Protein AF-A0A942NPI1-F1 (afdb_monomer)

Secondary structure (DSSP, 8-state):
-----S-THHHHHHHHPPTTHHHHHHHHH---HHHHHHHHTTSSPPPHHHHHHHHHHHHHHHHHHHHHHHHHHTS---

Solvent-accessible surface area (backbone atoms only — not comparable to full-atom values): 4578 Å² total; per-residue (Å²): 133,87,80,68,68,77,31,65,68,33,39,60,56,46,71,76,52,61,91,65,47,57,55,53,50,17,70,76,69,73,46,56,48,67,58,52,49,42,22,33,66,2,60,36,81,77,53,65,71,59,55,53,55,51,51,50,58,51,48,54,50,52,54,50,52,52,55,50,53,52,60,59,69,70,52,74,91,123

Mean predicted aligned error: 5.58 Å

Sequence (78 aa):
MRTVVKYPANREVKKKLKHGDTKVLANRTGYKKSTIGVILNGHRRMPDMIATEIIKLIEERSALAQKMNQLVQEKPQS

pLDDT: mean 90.28, std 12.3, range [50.69, 97.75]

Nearest PDB structures (foldseek):
  4iwr-assembly1_B  TM=5.849E-01  e=9.740E-01  Enterobacter sp. RFL1396
  5woq-assembly2_C  TM=5.742E-01  e=1.394E+00  Mycolicibacterium smegmatis MC2 155
  2ofy-assembly1_B  TM=7.026E-01  e=2.690E+00  Rhodococcus jostii RHA1
  3f51-assembly1_A  TM=4.906E-01  e=1.313E+00  Corynebacterium glutamicum
  3fya-assembly1_A  TM=5.604E-01  e=1.668E+00  Enterobacter sp. RFL1396

Radius of gyration: 16.45 Å; Cα contacts (8 Å, |Δi|>4): 55; chains: 1; bounding box: 39×26×46 Å

Structure (mmCIF, N/CA/C/O backbone):
data_AF-A0A942NPI1-F1
#
_entry.id   AF-A0A942NPI1-F1
#
loop_
_atom_site.group_PDB
_atom_site.id
_atom_site.type_symbol
_atom_site.label_atom_id
_atom_site.label_alt_id
_atom_site.label_comp_id
_atom_site.label_asym_id
_atom_site.label_entity_id
_atom_site.label_seq_id
_atom_site.pdbx_PDB_ins_code
_atom_site.Cartn_x
_atom_site.Cartn_y
_atom_site.Cartn_z
_atom_site.occupancy
_atom_site.B_iso_or_equiv
_atom_site.auth_seq_id
_atom_site.auth_comp_id
_atom_site.auth_asym_id
_atom_site.auth_atom_id
_atom_site.pdbx_PDB_model_num
ATOM 1 N N . MET A 1 1 ? 20.793 -16.923 -8.795 1.00 50.81 1 MET A N 1
ATOM 2 C CA . MET A 1 1 ? 21.091 -15.528 -9.203 1.00 50.81 1 MET A CA 1
ATOM 3 C C . MET A 1 1 ? 20.557 -14.565 -8.145 1.00 50.81 1 MET A C 1
ATOM 5 O O . MET A 1 1 ? 19.368 -14.621 -7.858 1.00 50.81 1 MET A O 1
ATOM 9 N N . ARG A 1 2 ? 21.397 -13.714 -7.533 1.00 57.44 2 ARG A N 1
ATOM 10 C CA . ARG A 1 2 ? 20.916 -12.624 -6.660 1.00 57.44 2 ARG A CA 1
ATOM 11 C C . ARG A 1 2 ? 20.447 -11.468 -7.544 1.00 57.44 2 ARG A C 1
ATOM 13 O O . ARG A 1 2 ? 21.248 -10.874 -8.256 1.00 57.44 2 ARG A O 1
ATOM 20 N N . THR A 1 3 ? 19.154 -11.165 -7.528 1.00 70.00 3 THR A N 1
ATOM 21 C CA . THR A 1 3 ? 18.583 -10.027 -8.257 1.00 70.00 3 THR A CA 1
ATOM 22 C C . THR A 1 3 ? 19.059 -8.723 -7.617 1.00 70.00 3 THR A C 1
ATOM 24 O O . THR A 1 3 ? 18.796 -8.473 -6.441 1.00 70.00 3 THR A O 1
ATOM 27 N N . VAL A 1 4 ? 19.756 -7.883 -8.384 1.00 86.19 4 VAL A N 1
ATOM 28 C CA . VAL A 1 4 ? 20.232 -6.569 -7.925 1.00 86.19 4 VAL A CA 1
ATOM 29 C C . VAL A 1 4 ? 19.038 -5.682 -7.546 1.00 86.19 4 VAL A C 1
ATOM 31 O O . VAL A 1 4 ? 17.988 -5.708 -8.196 1.00 86.19 4 VAL A O 1
ATOM 34 N N . VAL A 1 5 ? 19.169 -4.923 -6.458 1.00 90.62 5 VAL A N 1
ATOM 35 C CA . VAL A 1 5 ? 18.162 -3.947 -6.019 1.00 90.62 5 VAL A CA 1
ATOM 36 C C . VAL A 1 5 ? 18.354 -2.679 -6.838 1.00 90.62 5 VAL A C 1
ATOM 38 O O . VAL A 1 5 ? 19.385 -2.028 -6.721 1.00 90.62 5 VAL A O 1
ATOM 41 N N . LYS A 1 6 ? 17.370 -2.339 -7.671 1.00 93.44 6 LYS A N 1
ATOM 42 C CA . LYS A 1 6 ? 17.410 -1.163 -8.556 1.00 93.44 6 LYS A CA 1
ATOM 43 C C . LYS A 1 6 ? 16.702 0.057 -7.955 1.00 93.44 6 LYS A C 1
ATOM 45 O O . LYS A 1 6 ? 17.008 1.181 -8.319 1.00 93.44 6 LYS A O 1
ATOM 50 N N . TYR A 1 7 ? 15.764 -0.172 -7.035 1.00 95.31 7 TYR A N 1
ATOM 51 C CA . TYR A 1 7 ? 14.892 0.847 -6.443 1.00 95.31 7 TYR A CA 1
ATOM 52 C C . TYR A 1 7 ? 14.885 0.719 -4.912 1.00 95.31 7 TYR A C 1
ATOM 54 O O . TYR A 1 7 ? 13.906 0.241 -4.333 1.00 95.31 7 TYR A O 1
ATOM 62 N N . PRO A 1 8 ? 15.982 1.091 -4.227 1.00 94.38 8 PRO A N 1
ATOM 63 C CA . PRO A 1 8 ? 16.115 0.904 -2.781 1.00 94.38 8 PRO A CA 1
ATOM 64 C C . PRO A 1 8 ? 15.056 1.669 -1.974 1.00 94.38 8 PRO A C 1
ATOM 66 O O . PRO A 1 8 ? 14.601 1.154 -0.957 1.00 94.38 8 PRO A O 1
ATOM 69 N N . ALA A 1 9 ? 14.582 2.822 -2.460 1.00 94.50 9 ALA A N 1
ATOM 70 C CA . ALA A 1 9 ? 13.527 3.611 -1.814 1.00 94.50 9 ALA A CA 1
ATOM 71 C C . ALA A 1 9 ? 12.220 2.823 -1.584 1.00 94.50 9 ALA A C 1
ATOM 73 O O . ALA A 1 9 ? 11.527 3.043 -0.592 1.00 94.50 9 ALA A O 1
ATOM 74 N N . ASN A 1 10 ? 11.910 1.834 -2.432 1.00 96.56 10 ASN A N 1
ATOM 75 C CA . ASN A 1 10 ? 10.727 0.987 -2.250 1.00 96.56 10 ASN A CA 1
ATOM 76 C C . ASN A 1 10 ? 10.785 0.185 -0.940 1.00 96.56 10 ASN A C 1
ATOM 78 O O . ASN A 1 10 ? 9.743 -0.133 -0.364 1.00 96.56 10 ASN A O 1
ATOM 82 N N . ARG A 1 11 ? 11.993 -0.119 -0.443 1.00 95.50 11 ARG A N 1
ATOM 83 C CA . ARG A 1 11 ? 12.178 -0.808 0.839 1.00 95.50 11 ARG A CA 1
ATOM 84 C C . ARG A 1 11 ? 11.813 0.087 2.016 1.00 95.50 11 ARG A C 1
ATOM 86 O O . ARG A 1 11 ? 11.259 -0.415 2.987 1.00 95.50 11 ARG A O 1
ATOM 93 N N . GLU A 1 12 ? 12.056 1.390 1.914 1.00 95.25 12 GLU A N 1
ATOM 94 C CA . GLU A 1 12 ? 11.622 2.353 2.932 1.00 95.25 12 GLU A CA 1
ATOM 95 C C . GLU A 1 12 ? 10.096 2.454 2.974 1.00 95.25 12 GLU A C 1
ATOM 97 O O . GLU A 1 12 ? 9.503 2.446 4.050 1.00 95.25 12 GLU A O 1
ATOM 102 N N . VAL A 1 13 ? 9.439 2.427 1.810 1.00 94.50 13 VAL A N 1
ATOM 103 C CA . VAL A 1 13 ? 7.972 2.333 1.737 1.00 94.50 13 VAL A CA 1
ATOM 104 C C . VAL A 1 13 ? 7.483 1.032 2.377 1.00 94.50 13 VAL A C 1
ATOM 106 O O . VAL A 1 13 ? 6.561 1.050 3.188 1.00 94.50 13 VAL A O 1
ATOM 109 N N . LYS A 1 14 ? 8.142 -0.097 2.086 1.00 95.38 14 LYS A N 1
ATOM 110 C CA . LYS A 1 14 ? 7.802 -1.402 2.670 1.00 95.38 14 LYS A CA 1
ATOM 111 C C . LYS A 1 14 ? 7.844 -1.393 4.201 1.00 95.38 14 LYS A C 1
ATOM 113 O O . LYS A 1 14 ? 6.983 -2.019 4.808 1.00 95.38 14 LYS A O 1
ATOM 118 N N . LYS A 1 15 ? 8.799 -0.692 4.824 1.00 95.44 15 LYS A N 1
ATOM 119 C CA . LYS A 1 15 ? 8.900 -0.584 6.295 1.00 95.44 15 LYS A CA 1
ATOM 120 C C . LYS A 1 15 ? 7.693 0.113 6.933 1.00 95.44 15 LYS A C 1
ATOM 122 O O . LYS A 1 15 ? 7.394 -0.150 8.090 1.00 95.44 15 LYS A O 1
ATOM 127 N N . LYS A 1 16 ? 6.997 0.982 6.192 1.00 94.00 16 LYS A N 1
ATOM 128 C CA . LYS A 1 16 ? 5.784 1.673 6.664 1.00 94.00 16 LYS A CA 1
ATOM 129 C C . LYS A 1 16 ? 4.528 0.800 6.574 1.00 94.00 16 LYS A C 1
ATOM 131 O O . LYS A 1 16 ? 3.508 1.132 7.173 1.00 94.00 16 LYS A O 1
ATOM 136 N N . LEU A 1 17 ? 4.586 -0.300 5.824 1.00 94.62 17 LEU A N 1
ATOM 137 C CA . LEU A 1 17 ? 3.470 -1.224 5.660 1.00 94.62 17 LEU A CA 1
ATOM 138 C C . LEU A 1 17 ? 3.438 -2.250 6.798 1.00 94.62 17 LEU A C 1
ATOM 140 O O . LEU A 1 17 ? 4.464 -2.773 7.230 1.00 94.62 17 LEU A O 1
ATOM 144 N N . LYS A 1 18 ? 2.230 -2.577 7.252 1.00 95.12 18 LYS A N 1
ATOM 145 C CA . LYS A 1 18 ? 1.959 -3.625 8.236 1.00 95.12 18 LYS A CA 1
ATOM 146 C C . LYS A 1 18 ? 1.835 -4.991 7.561 1.00 95.12 18 LYS A C 1
ATOM 148 O O . LYS A 1 18 ? 1.731 -5.131 6.336 1.00 95.12 18 LYS A O 1
ATOM 153 N N . HIS A 1 19 ? 1.850 -6.035 8.386 1.00 91.56 19 HIS A N 1
ATOM 154 C CA . HIS A 1 19 ? 1.560 -7.382 7.918 1.00 91.56 19 HIS A CA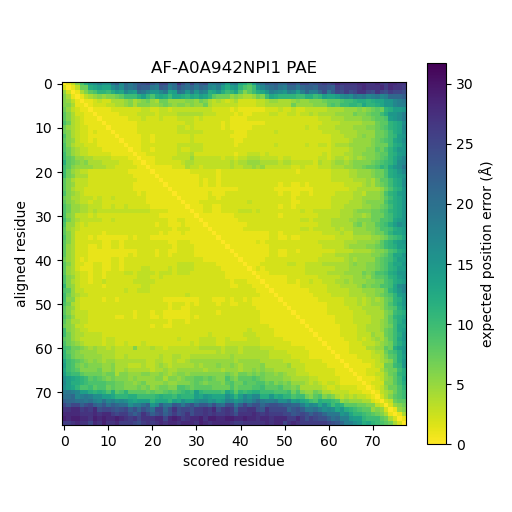 1
ATOM 155 C C . HIS A 1 19 ? 0.151 -7.437 7.303 1.00 91.56 19 HIS A C 1
ATOM 157 O O . HIS A 1 19 ? -0.805 -6.937 7.884 1.00 91.56 19 HIS A O 1
ATOM 163 N N . GLY A 1 20 ? 0.026 -8.045 6.121 1.00 92.88 20 GLY A N 1
ATOM 164 C CA . GLY A 1 20 ? -1.247 -8.152 5.396 1.00 92.88 20 GLY A CA 1
ATOM 165 C C . GLY A 1 20 ? -1.502 -7.060 4.348 1.00 92.88 20 GLY A C 1
ATOM 166 O O . GLY A 1 20 ? -2.239 -7.317 3.398 1.00 92.88 20 GLY A O 1
ATOM 167 N N . ASP A 1 21 ? -0.823 -5.913 4.408 1.00 95.75 21 ASP A N 1
ATOM 168 C CA . ASP A 1 21 ? -1.065 -4.770 3.503 1.00 95.75 21 ASP A CA 1
ATOM 169 C C . ASP A 1 21 ? -0.841 -5.123 2.045 1.00 95.75 21 ASP A C 1
ATOM 171 O O . ASP A 1 21 ? -1.586 -4.715 1.167 1.00 95.75 21 ASP A O 1
ATOM 175 N N . THR A 1 22 ? 0.158 -5.960 1.782 1.00 95.62 22 THR A N 1
ATOM 176 C CA . THR A 1 22 ? 0.440 -6.453 0.430 1.00 95.62 22 THR A CA 1
ATOM 177 C C . THR A 1 22 ? -0.725 -7.240 -0.174 1.00 95.62 22 THR A C 1
ATOM 179 O O . THR A 1 22 ? -0.886 -7.229 -1.390 1.00 95.62 22 THR A O 1
ATOM 182 N N . LYS A 1 23 ? -1.551 -7.905 0.648 1.00 96.50 23 LYS A N 1
ATOM 183 C CA . LYS A 1 23 ? -2.784 -8.568 0.197 1.00 96.50 23 LYS A CA 1
ATOM 184 C C . LYS A 1 23 ? -3.871 -7.536 -0.109 1.00 96.50 23 LYS A C 1
ATOM 186 O O . LYS A 1 23 ? -4.542 -7.658 -1.125 1.00 96.50 23 LYS A O 1
ATOM 191 N N . VAL A 1 24 ? -4.010 -6.510 0.729 1.00 96.69 24 VAL A N 1
ATOM 192 C CA . VAL A 1 24 ? -4.967 -5.416 0.501 1.00 96.69 24 VAL A CA 1
ATOM 193 C C . VAL A 1 24 ? -4.625 -4.667 -0.787 1.00 96.69 24 VAL A C 1
ATOM 195 O O . VAL A 1 24 ? -5.484 -4.505 -1.645 1.00 96.69 24 VAL A O 1
ATOM 198 N N . LEU A 1 25 ? -3.356 -4.300 -0.972 1.00 96.94 25 LEU A N 1
ATOM 199 C CA . LEU A 1 25 ? -2.867 -3.648 -2.185 1.00 96.94 25 LEU A CA 1
ATOM 200 C C . LEU A 1 25 ? -3.090 -4.518 -3.424 1.00 96.94 25 LEU A C 1
ATOM 202 O O . LEU A 1 25 ? -3.501 -3.995 -4.454 1.00 96.94 25 LEU A O 1
ATOM 206 N N . ALA A 1 26 ? -2.872 -5.834 -3.329 1.00 97.19 26 ALA A N 1
ATOM 207 C CA . ALA A 1 26 ? -3.157 -6.759 -4.428 1.00 97.19 26 ALA A CA 1
ATOM 208 C C . ALA A 1 26 ? -4.630 -6.702 -4.848 1.00 97.19 26 ALA A C 1
ATOM 210 O O . ALA A 1 26 ? -4.928 -6.576 -6.032 1.00 97.19 26 ALA A O 1
ATOM 211 N N . ASN A 1 27 ? -5.541 -6.712 -3.874 1.00 97.00 27 ASN A N 1
ATOM 212 C CA . ASN A 1 27 ? -6.975 -6.630 -4.135 1.00 97.00 27 ASN A CA 1
ATOM 213 C C . ASN A 1 27 ? -7.391 -5.266 -4.711 1.00 97.00 27 ASN A C 1
ATOM 215 O O . ASN A 1 27 ? -8.238 -5.225 -5.594 1.00 97.00 27 ASN A O 1
ATOM 219 N N . ARG A 1 28 ? -6.796 -4.159 -4.242 1.00 96.94 28 ARG A N 1
ATOM 220 C CA . ARG A 1 28 ? -7.134 -2.799 -4.705 1.00 96.94 28 ARG A CA 1
ATOM 221 C C . ARG A 1 28 ? -6.593 -2.475 -6.096 1.00 96.94 28 ARG A C 1
ATOM 223 O O . ARG A 1 28 ? -7.215 -1.728 -6.836 1.00 96.94 28 ARG A O 1
ATOM 230 N N . THR A 1 29 ? -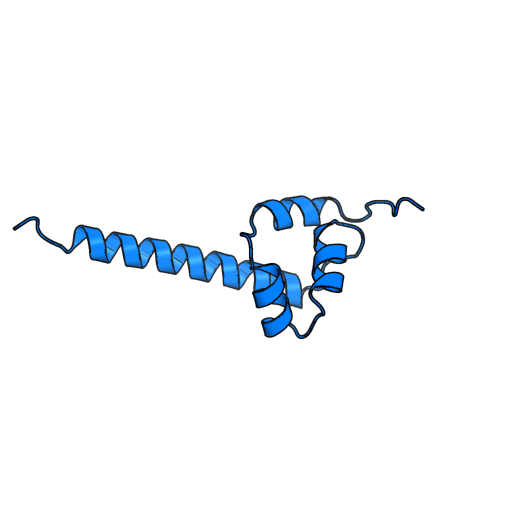5.427 -3.014 -6.441 1.00 96.31 29 THR A N 1
ATOM 231 C CA . THR A 1 29 ? -4.697 -2.643 -7.667 1.00 96.31 29 THR A CA 1
ATOM 232 C C . THR A 1 29 ? -4.754 -3.707 -8.763 1.00 96.31 29 THR A C 1
ATOM 234 O O . THR A 1 29 ? -4.271 -3.471 -9.867 1.00 96.31 29 THR A O 1
ATOM 237 N N . GLY A 1 30 ? -5.263 -4.905 -8.461 1.00 96.50 30 GLY A N 1
ATOM 238 C CA . GLY A 1 30 ? -5.279 -6.053 -9.374 1.00 96.50 30 GLY A CA 1
ATOM 239 C C . GLY A 1 30 ? -3.918 -6.739 -9.571 1.00 96.50 30 GLY A C 1
ATOM 240 O O . GLY A 1 30 ? -3.834 -7.774 -10.236 1.00 96.50 30 GLY A O 1
ATOM 241 N N . TYR A 1 31 ? -2.830 -6.220 -8.989 1.00 97.06 31 TYR A N 1
ATOM 242 C CA . TYR A 1 31 ? -1.520 -6.865 -9.074 1.00 97.06 31 TYR A CA 1
ATOM 243 C C . TYR A 1 31 ? -1.438 -8.108 -8.184 1.00 97.06 31 TYR A C 1
ATOM 245 O O . TYR A 1 31 ? -1.902 -8.130 -7.047 1.00 97.06 31 TYR A O 1
ATOM 253 N N . LYS A 1 32 ? -0.718 -9.137 -8.647 1.00 97.12 32 LYS A N 1
ATOM 254 C CA . LYS A 1 32 ? -0.391 -10.298 -7.805 1.00 97.12 32 LYS A CA 1
ATOM 255 C C . LYS A 1 32 ? 0.433 -9.864 -6.587 1.00 97.12 32 LYS A C 1
ATOM 257 O O . LYS A 1 32 ? 1.398 -9.107 -6.716 1.00 97.12 32 LYS A O 1
ATOM 262 N N . LYS A 1 33 ? 0.137 -10.444 -5.418 1.00 96.69 33 LYS A N 1
ATOM 263 C CA . LYS A 1 33 ? 0.885 -10.212 -4.165 1.00 96.69 33 LYS A CA 1
ATOM 264 C C . LYS A 1 33 ? 2.397 -10.420 -4.334 1.00 96.69 33 LYS A C 1
ATOM 266 O O . LYS A 1 33 ? 3.188 -9.653 -3.791 1.00 96.69 33 LYS A O 1
ATOM 271 N N . SER A 1 34 ? 2.806 -11.429 -5.109 1.00 96.19 34 SER A N 1
ATOM 272 C CA . SER A 1 34 ? 4.218 -11.689 -5.421 1.00 96.19 34 SER A CA 1
ATOM 273 C C . SER A 1 34 ? 4.856 -10.545 -6.213 1.00 96.19 34 SER A C 1
ATOM 275 O O . SER A 1 34 ? 5.948 -10.104 -5.863 1.00 96.19 34 SER A O 1
ATOM 277 N N . THR A 1 35 ? 4.161 -10.003 -7.218 1.00 96.81 35 THR A N 1
ATOM 278 C CA . THR A 1 35 ? 4.616 -8.842 -8.000 1.00 96.81 35 THR A CA 1
ATOM 279 C C . THR A 1 35 ? 4.806 -7.616 -7.113 1.00 96.81 35 THR A C 1
ATOM 281 O O . THR A 1 35 ? 5.850 -6.969 -7.182 1.00 96.81 35 THR A O 1
ATOM 284 N N . ILE A 1 36 ? 3.846 -7.337 -6.228 1.00 97.00 36 ILE A N 1
ATOM 285 C CA . ILE A 1 36 ? 3.951 -6.248 -5.247 1.00 97.00 36 ILE A CA 1
ATOM 286 C C . ILE A 1 36 ? 5.157 -6.473 -4.328 1.00 97.00 36 ILE A C 1
ATOM 288 O O . ILE A 1 36 ? 5.930 -5.549 -4.092 1.00 97.00 36 ILE A O 1
ATOM 292 N N . GLY A 1 37 ? 5.382 -7.705 -3.864 1.00 96.06 37 GLY A N 1
ATOM 293 C CA . GLY A 1 37 ? 6.556 -8.056 -3.062 1.00 96.06 37 GLY A CA 1
ATOM 294 C C . GLY A 1 37 ? 7.882 -7.773 -3.777 1.00 96.06 37 GLY A C 1
ATOM 295 O O . GLY A 1 37 ? 8.794 -7.207 -3.179 1.00 96.06 37 GLY A O 1
ATOM 296 N N . VAL A 1 38 ? 7.984 -8.101 -5.067 1.00 96.25 38 VAL A N 1
ATOM 297 C CA 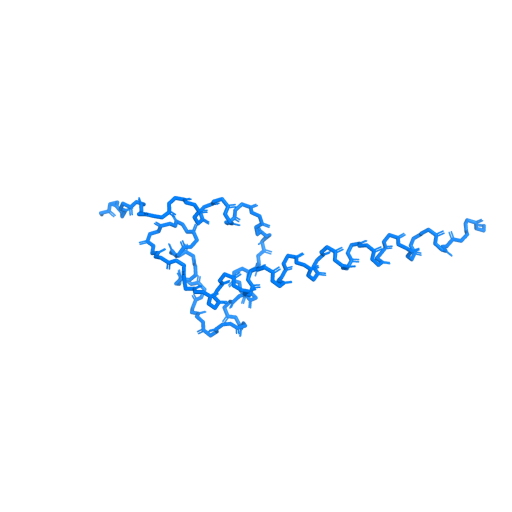. VAL A 1 38 ? 9.171 -7.821 -5.898 1.00 96.25 38 VAL A CA 1
ATOM 298 C C . VAL A 1 38 ? 9.407 -6.312 -6.038 1.00 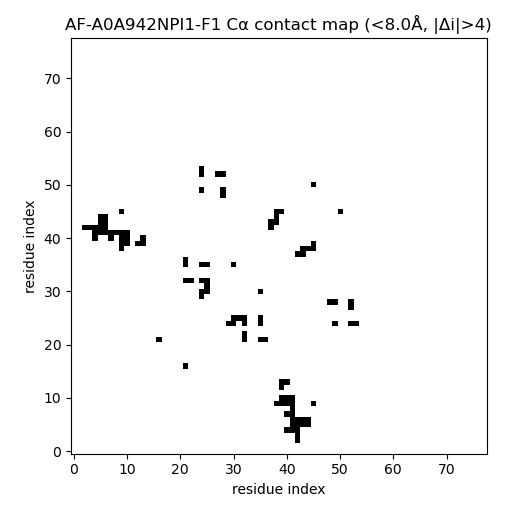96.25 38 VAL A C 1
ATOM 300 O O . VAL A 1 38 ? 10.548 -5.856 -5.921 1.00 96.25 38 VAL A O 1
ATOM 303 N N . ILE A 1 39 ? 8.338 -5.539 -6.251 1.00 96.62 39 ILE A N 1
ATOM 304 C CA . ILE A 1 39 ? 8.381 -4.072 -6.326 1.00 96.62 39 ILE A CA 1
ATOM 305 C C . ILE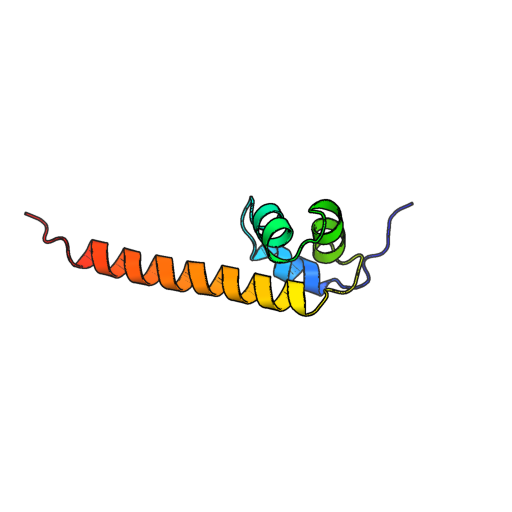 A 1 39 ? 8.851 -3.488 -4.992 1.00 96.62 39 ILE A C 1
ATOM 307 O O . ILE A 1 39 ? 9.845 -2.767 -4.962 1.00 96.62 39 ILE A O 1
ATOM 311 N N . LEU A 1 40 ? 8.203 -3.851 -3.882 1.00 96.75 40 LEU A N 1
ATOM 312 C CA . LEU A 1 40 ? 8.519 -3.355 -2.537 1.00 96.75 40 LEU A CA 1
ATOM 313 C C . LEU A 1 40 ? 9.919 -3.762 -2.055 1.00 96.75 40 LEU A C 1
ATOM 315 O O . LEU A 1 40 ? 10.543 -3.047 -1.278 1.00 96.75 40 LEU A O 1
ATOM 319 N N . ASN A 1 41 ? 10.456 -4.885 -2.534 1.00 96.25 41 ASN A N 1
ATOM 320 C CA . ASN A 1 41 ? 11.844 -5.277 -2.270 1.00 96.25 41 ASN A CA 1
ATOM 321 C C . ASN A 1 41 ? 12.871 -4.484 -3.104 1.00 96.25 41 ASN A C 1
ATOM 323 O O . ASN A 1 41 ? 14.077 -4.658 -2.906 1.00 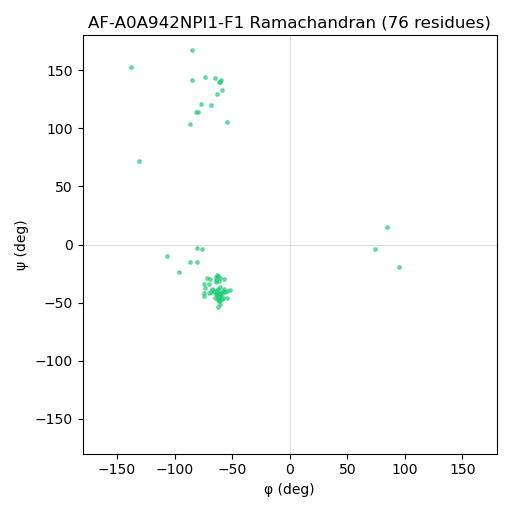96.25 41 ASN A O 1
ATOM 327 N N . GLY A 1 42 ? 12.410 -3.609 -4.003 1.00 96.12 42 GLY A N 1
ATOM 328 C CA . GLY A 1 42 ? 13.234 -2.710 -4.806 1.00 96.12 42 GLY A CA 1
ATOM 329 C C . GLY A 1 42 ? 13.799 -3.335 -6.078 1.00 96.12 42 GLY A C 1
ATOM 330 O O . GLY A 1 42 ? 14.720 -2.788 -6.678 1.00 96.12 42 GLY A O 1
ATOM 331 N N . HIS A 1 43 ? 13.281 -4.484 -6.516 1.00 95.44 43 HIS A N 1
ATOM 332 C CA . HIS A 1 43 ? 13.753 -5.140 -7.741 1.00 95.44 43 HIS A CA 1
ATOM 333 C C . HIS A 1 43 ? 13.049 -4.624 -9.004 1.00 95.44 43 HIS A C 1
ATOM 335 O O . HIS A 1 43 ? 13.520 -4.867 -10.114 1.00 95.44 43 HIS A O 1
ATOM 341 N N . ARG A 1 44 ? 11.927 -3.910 -8.848 1.00 95.25 44 ARG A N 1
ATOM 342 C CA . ARG A 1 44 ? 11.150 -3.293 -9.932 1.00 95.25 44 ARG A CA 1
ATOM 343 C C . ARG A 1 44 ? 10.700 -1.889 -9.537 1.00 95.25 44 ARG A C 1
ATOM 345 O O . ARG A 1 44 ? 10.525 -1.619 -8.349 1.00 95.25 44 ARG A O 1
ATOM 352 N N . ARG A 1 45 ? 10.499 -1.024 -10.537 1.00 96.50 45 ARG A N 1
ATOM 353 C CA . ARG A 1 45 ? 9.929 0.317 -10.350 1.00 96.50 45 ARG A CA 1
ATOM 354 C C . ARG A 1 45 ? 8.531 0.188 -9.746 1.00 96.50 45 ARG A C 1
ATOM 356 O O . ARG A 1 45 ? 7.797 -0.728 -10.112 1.00 96.50 45 ARG A O 1
ATOM 363 N N . MET A 1 46 ? 8.184 1.087 -8.830 1.00 97.19 46 MET A N 1
ATOM 364 C CA . MET A 1 46 ? 6.828 1.176 -8.294 1.00 97.19 46 MET A CA 1
ATOM 365 C C . MET A 1 46 ? 5.919 1.867 -9.321 1.00 97.19 46 MET A C 1
ATOM 367 O O . MET A 1 46 ? 6.236 2.986 -9.714 1.00 97.19 46 MET A O 1
ATOM 371 N N . PRO A 1 47 ? 4.840 1.214 -9.790 1.00 97.00 47 PRO A N 1
ATOM 372 C CA . PRO A 1 47 ? 3.800 1.869 -10.574 1.00 97.00 47 PRO A CA 1
ATOM 373 C C . PRO A 1 47 ? 3.072 2.916 -9.732 1.00 97.00 47 PRO A C 1
ATOM 375 O O . PRO A 1 47 ? 2.788 2.660 -8.559 1.00 97.00 47 PRO A O 1
ATOM 378 N N . ASP A 1 48 ? 2.701 4.035 -10.349 1.00 96.38 48 ASP A N 1
ATOM 379 C CA . ASP A 1 48 ? 2.048 5.156 -9.662 1.00 96.38 48 ASP A CA 1
ATOM 380 C C . ASP A 1 48 ? 0.751 4.719 -8.974 1.00 96.38 48 ASP A C 1
ATOM 382 O O . ASP A 1 48 ? 0.535 5.040 -7.813 1.00 96.38 48 ASP A O 1
ATOM 386 N N . MET A 1 49 ? -0.039 3.852 -9.618 1.00 96.62 49 MET A N 1
ATOM 387 C CA . MET A 1 49 ? -1.247 3.271 -9.021 1.00 96.62 49 MET A CA 1
ATOM 388 C C . MET A 1 49 ? -0.975 2.539 -7.694 1.00 96.62 49 MET A C 1
ATOM 390 O O . MET A 1 49 ? -1.742 2.676 -6.744 1.00 96.62 49 MET A O 1
ATOM 394 N N . ILE A 1 50 ? 0.126 1.780 -7.594 1.00 96.69 50 ILE A N 1
ATOM 395 C CA . ILE A 1 50 ? 0.501 1.116 -6.334 1.00 96.69 50 ILE A CA 1
ATOM 396 C C . ILE A 1 50 ? 0.921 2.160 -5.295 1.00 96.69 50 ILE A C 1
ATOM 398 O O . ILE A 1 50 ? 0.555 2.026 -4.129 1.00 96.69 50 ILE A O 1
ATOM 402 N N . ALA A 1 51 ? 1.666 3.191 -5.699 1.00 96.69 51 ALA A N 1
ATOM 403 C CA . ALA A 1 51 ? 2.081 4.263 -4.799 1.00 96.69 51 ALA A CA 1
ATOM 404 C C . ALA A 1 51 ? 0.869 5.023 -4.231 1.00 96.69 51 ALA A C 1
ATOM 406 O O . ALA A 1 51 ? 0.779 5.212 -3.019 1.00 96.69 51 ALA A O 1
ATOM 40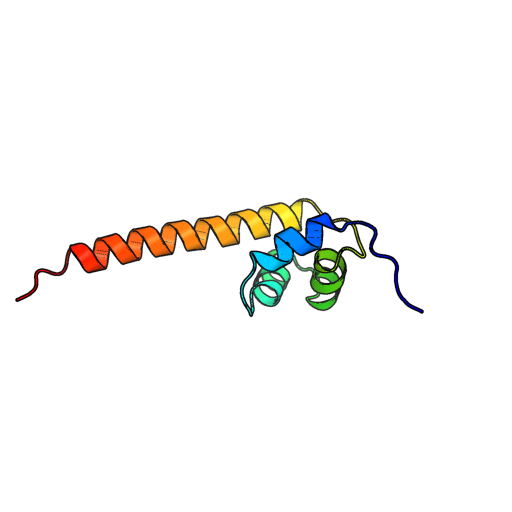7 N N . THR A 1 52 ? -0.098 5.375 -5.082 1.00 97.75 52 THR A N 1
ATOM 408 C CA . THR A 1 52 ? -1.357 6.022 -4.693 1.00 97.75 52 THR A CA 1
ATOM 409 C C . THR A 1 52 ? -2.144 5.173 -3.698 1.00 97.75 52 THR A C 1
ATOM 411 O O . THR A 1 52 ? -2.568 5.682 -2.663 1.00 97.75 52 THR A O 1
ATOM 414 N N . GLU A 1 53 ? -2.305 3.872 -3.953 1.00 97.44 53 GLU A N 1
ATOM 415 C CA . GLU A 1 53 ? -3.038 2.992 -3.032 1.00 97.44 53 GLU A CA 1
ATOM 416 C C . GLU A 1 53 ? -2.303 2.759 -1.705 1.00 97.44 53 GLU A C 1
ATOM 418 O O . GLU A 1 53 ? -2.945 2.589 -0.668 1.00 97.44 53 GLU A O 1
ATOM 423 N N . ILE A 1 54 ? -0.967 2.802 -1.696 1.00 96.69 54 ILE A N 1
ATOM 424 C CA . ILE A 1 54 ? -0.185 2.792 -0.452 1.00 96.69 54 ILE A CA 1
ATOM 425 C C . ILE A 1 54 ? -0.458 4.053 0.373 1.00 96.69 54 ILE A C 1
ATOM 427 O O . ILE A 1 54 ? -0.666 3.942 1.581 1.00 96.69 54 ILE A O 1
ATOM 431 N N . ILE A 1 55 ? -0.462 5.229 -0.261 1.00 96.38 55 ILE A N 1
ATOM 432 C CA . ILE A 1 55 ? -0.722 6.507 0.416 1.00 96.38 55 ILE A CA 1
ATOM 433 C C . ILE A 1 55 ? -2.116 6.490 1.047 1.00 96.38 55 ILE A C 1
ATOM 435 O O . ILE A 1 55 ? -2.223 6.671 2.259 1.00 96.38 55 ILE A O 1
ATOM 439 N N . LYS A 1 56 ? -3.151 6.137 0.273 1.00 96.75 56 LYS A N 1
ATOM 440 C CA . LYS A 1 56 ? -4.529 6.019 0.780 1.00 96.75 56 LYS A CA 1
ATOM 441 C C . LYS A 1 56 ? -4.624 5.083 1.981 1.00 96.75 56 LYS A C 1
ATOM 443 O O . LYS A 1 56 ? -5.222 5.421 2.993 1.00 96.75 56 LYS A O 1
ATOM 448 N N . LEU A 1 57 ? -3.986 3.915 1.904 1.00 95.81 57 LEU A N 1
ATOM 449 C CA . LEU A 1 57 ? -4.011 2.928 2.982 1.00 95.81 57 LEU A CA 1
ATOM 450 C C . LEU A 1 57 ? -3.349 3.440 4.275 1.00 95.81 57 LEU A C 1
ATOM 452 O O . LEU A 1 57 ? -3.767 3.066 5.374 1.00 95.81 57 LEU A O 1
ATOM 456 N N . ILE A 1 58 ? -2.324 4.289 4.171 1.00 94.12 58 ILE A N 1
ATOM 457 C CA . ILE A 1 58 ? -1.686 4.932 5.328 1.00 94.12 58 ILE A CA 1
ATOM 458 C C . ILE A 1 58 ? -2.580 6.044 5.892 1.00 94.12 58 ILE A C 1
ATOM 460 O O . ILE A 1 58 ? -2.770 6.110 7.107 1.00 94.12 58 ILE A O 1
ATOM 464 N N . GLU A 1 59 ? -3.155 6.882 5.031 1.00 95.06 59 GLU A N 1
ATOM 465 C CA . GLU A 1 59 ? -4.065 7.963 5.423 1.00 95.06 59 GLU A CA 1
ATOM 466 C C . GLU A 1 59 ? -5.319 7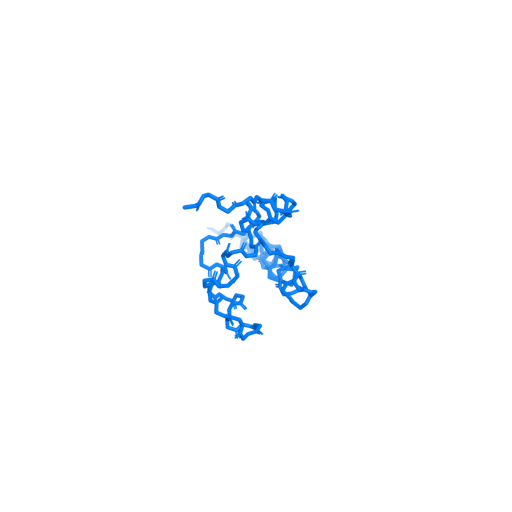.428 6.122 1.00 95.06 59 GLU A C 1
ATOM 468 O O . GLU A 1 59 ? -5.653 7.886 7.214 1.00 95.06 59 GLU A O 1
ATOM 473 N N . GLU A 1 60 ? -5.951 6.390 5.566 1.00 93.88 60 GLU A N 1
ATOM 474 C CA . GLU A 1 60 ? -7.109 5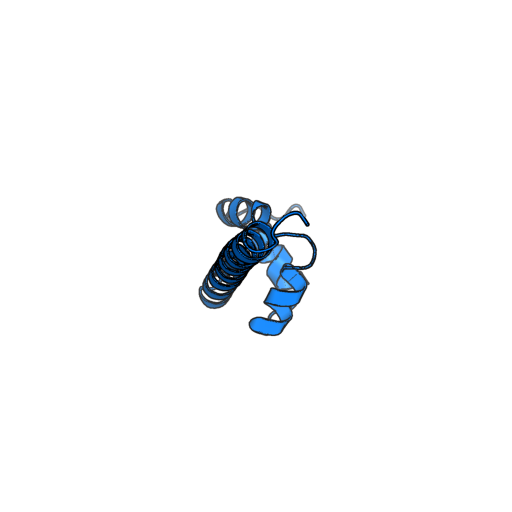.706 6.154 1.00 93.88 60 GLU A CA 1
ATOM 475 C C . GLU A 1 60 ? -6.820 5.223 7.582 1.00 93.88 60 GLU A C 1
ATOM 477 O O . GLU A 1 60 ? -7.656 5.354 8.476 1.00 93.88 60 GLU A O 1
ATOM 482 N N . ARG A 1 61 ? -5.613 4.699 7.830 1.00 92.50 61 ARG A N 1
ATOM 483 C CA . ARG A 1 61 ? -5.203 4.268 9.176 1.00 92.50 61 ARG A CA 1
ATOM 484 C C . ARG A 1 61 ? -4.987 5.420 10.127 1.00 92.50 61 ARG A C 1
ATOM 486 O O . ARG A 1 61 ? -5.354 5.296 11.291 1.00 92.50 61 ARG A O 1
ATOM 493 N N . SER A 1 62 ? -4.360 6.492 9.654 1.00 92.38 62 SER A N 1
ATOM 494 C CA . SER A 1 62 ? -4.147 7.691 10.460 1.00 92.38 62 SER A CA 1
ATOM 495 C C . SER A 1 62 ? -5.491 8.287 10.883 1.00 92.38 62 SER A C 1
ATOM 497 O O . SER A 1 62 ? -5.727 8.511 12.069 1.00 92.38 62 SER A O 1
ATOM 499 N N . ALA A 1 63 ? -6.421 8.415 9.932 1.00 93.06 63 ALA A N 1
ATOM 500 C CA . ALA A 1 63 ? -7.774 8.894 10.186 1.00 93.06 63 ALA A CA 1
ATOM 501 C C . ALA A 1 63 ? -8.538 7.981 11.159 1.00 93.06 63 ALA A C 1
ATOM 503 O O . ALA A 1 63 ? -9.199 8.468 12.076 1.00 93.06 63 ALA A O 1
ATOM 504 N N . LEU A 1 64 ? -8.427 6.655 11.007 1.00 92.31 64 LEU A N 1
ATOM 505 C CA . LEU A 1 64 ? -9.053 5.708 11.930 1.00 92.31 64 LEU A CA 1
ATOM 506 C C . LEU A 1 64 ? -8.477 5.825 13.348 1.00 92.31 64 LEU A C 1
ATOM 508 O O . LEU A 1 64 ? -9.237 5.814 14.312 1.00 92.31 64 LEU A O 1
ATOM 512 N N . ALA A 1 65 ? -7.156 5.969 13.483 1.00 90.50 65 ALA A N 1
ATOM 513 C CA . ALA A 1 65 ? -6.508 6.147 14.780 1.00 90.50 65 ALA A CA 1
ATOM 514 C C . ALA A 1 65 ? -6.959 7.445 15.470 1.00 90.50 65 ALA A C 1
ATOM 516 O O . ALA A 1 65 ? -7.262 7.430 16.660 1.00 90.50 65 ALA A O 1
ATOM 517 N N . GLN A 1 66 ? -7.076 8.547 14.723 1.00 90.62 66 GLN A N 1
ATOM 518 C CA . GLN A 1 66 ? -7.590 9.815 15.249 1.00 90.62 66 GLN A CA 1
ATOM 519 C C . GLN A 1 66 ? -9.038 9.692 15.739 1.00 90.62 66 GLN A C 1
ATOM 521 O O . GLN A 1 66 ? -9.330 10.073 16.871 1.00 90.62 66 GLN A O 1
ATOM 526 N N . LYS A 1 67 ? -9.925 9.098 14.930 1.00 90.69 67 LYS A N 1
ATOM 527 C CA . LYS A 1 67 ? -11.331 8.872 15.311 1.00 90.69 67 LYS A CA 1
ATOM 528 C C . LYS A 1 67 ? -11.465 7.954 16.525 1.00 90.69 67 LYS A C 1
ATOM 530 O O . LYS A 1 67 ? -12.313 8.181 17.381 1.00 90.69 67 LYS A O 1
ATOM 535 N N . MET A 1 68 ? -10.620 6.927 16.626 1.00 87.62 68 MET A N 1
ATOM 536 C CA . MET A 1 68 ? -10.612 6.039 17.789 1.00 87.62 68 MET A CA 1
ATOM 537 C C . MET A 1 68 ? -10.183 6.765 19.063 1.00 87.62 68 MET A C 1
ATOM 539 O O . MET A 1 68 ? -10.805 6.571 20.102 1.00 87.62 68 MET A O 1
ATOM 543 N N . ASN A 1 69 ? -9.172 7.633 18.982 1.00 86.12 69 ASN A N 1
ATOM 544 C CA . ASN A 1 69 ? -8.739 8.428 20.129 1.00 86.12 69 ASN A CA 1
ATOM 545 C C . ASN A 1 69 ? -9.838 9.385 20.616 1.00 86.12 69 ASN A C 1
ATOM 547 O O . ASN A 1 69 ? -10.017 9.516 21.823 1.00 86.12 69 ASN A O 1
ATOM 551 N N . GLN A 1 70 ? -10.603 9.996 19.703 1.00 84.81 70 GLN A N 1
ATOM 552 C CA . GLN A 1 70 ? -11.755 10.838 20.057 1.00 84.81 70 GLN A CA 1
ATOM 553 C C . GLN A 1 70 ? -12.816 10.042 20.833 1.00 84.81 70 GLN A C 1
ATOM 555 O O . GLN A 1 70 ? -13.211 10.445 21.922 1.00 84.81 70 GLN A O 1
ATOM 560 N N . LEU A 1 71 ? -13.184 8.849 20.353 1.00 83.81 71 LEU A N 1
ATOM 561 C CA . LEU A 1 71 ? -14.168 7.988 21.026 1.00 83.81 71 LEU A CA 1
ATOM 562 C C . LEU A 1 71 ? -13.721 7.493 22.411 1.00 83.81 71 LEU A C 1
ATOM 564 O O . LEU A 1 71 ? -14.558 7.233 23.272 1.00 83.81 71 LEU A O 1
ATOM 568 N N . VAL A 1 72 ? -12.415 7.314 22.630 1.00 81.25 72 VAL A N 1
ATOM 569 C CA . VAL A 1 72 ? -11.875 6.934 23.947 1.00 81.25 72 VAL A CA 1
ATOM 570 C C . VAL A 1 72 ? -11.920 8.113 24.919 1.00 81.25 72 VAL A C 1
ATOM 572 O O . VAL A 1 72 ? -12.220 7.907 26.090 1.00 81.25 72 VAL A O 1
ATOM 575 N N . GLN A 1 73 ? -11.663 9.335 24.447 1.00 74.38 73 GLN A N 1
ATOM 576 C CA . GLN A 1 73 ? -11.740 10.548 25.271 1.00 74.38 73 GLN A CA 1
ATOM 577 C C . GLN A 1 73 ? -13.185 10.936 25.621 1.00 74.38 73 GLN A C 1
ATOM 579 O O . GLN A 1 73 ? -13.422 11.502 26.683 1.00 74.38 73 GLN A O 1
ATOM 584 N N . GLU A 1 74 ? -14.151 10.591 24.769 1.00 60.41 74 GLU A N 1
ATOM 585 C CA . GLU A 1 74 ? -15.580 10.852 24.988 1.00 60.41 74 GLU A CA 1
ATOM 586 C C . GLU A 1 74 ? -16.276 9.846 25.917 1.00 60.41 74 GLU A C 1
ATOM 588 O O . GLU A 1 74 ? -17.456 10.022 26.208 1.00 60.41 74 GLU A O 1
ATOM 593 N N . LYS A 1 75 ? -15.592 8.802 26.410 1.00 55.72 75 LYS A N 1
ATOM 594 C CA . LYS A 1 75 ? -16.132 7.951 27.481 1.00 55.72 75 LYS A CA 1
ATOM 595 C C . LYS A 1 75 ? -15.782 8.578 28.833 1.00 55.72 75 LYS A C 1
ATOM 597 O O . LYS A 1 75 ? -14.633 8.441 29.259 1.00 55.72 75 LYS A O 1
ATOM 602 N N . PRO A 1 76 ? -16.728 9.232 29.537 1.00 50.69 76 PRO A N 1
ATOM 603 C CA . PRO A 1 76 ? -16.473 9.644 30.903 1.00 50.69 76 PRO A CA 1
ATOM 604 C C . PRO A 1 76 ? -16.259 8.373 31.721 1.00 50.69 76 PRO A C 1
ATOM 606 O O . PRO A 1 76 ? -17.059 7.438 31.648 1.00 50.69 76 PRO A O 1
ATOM 609 N N . GLN A 1 77 ? -15.165 8.336 32.480 1.00 53.38 77 GLN A N 1
ATOM 610 C CA . GLN A 1 77 ? -15.034 7.406 33.594 1.00 53.38 77 GLN A CA 1
ATOM 611 C C . GLN A 1 77 ? -16.253 7.631 34.497 1.00 53.38 77 GLN A C 1
ATOM 613 O O . GLN A 1 77 ? -16.373 8.685 35.118 1.00 53.38 77 GLN A O 1
ATOM 618 N N . SER A 1 78 ? -17.198 6.693 34.451 1.00 52.19 78 SER A N 1
ATOM 619 C CA . SER A 1 78 ? -18.299 6.582 35.410 1.00 52.19 78 SER A CA 1
ATOM 620 C C . SER A 1 78 ? -17.878 5.613 36.499 1.00 52.19 78 SER A C 1
ATOM 622 O O . SER A 1 78 ? -17.237 4.600 36.129 1.00 52.19 78 SER A O 1
#

Foldseek 3Di:
DDQDQQACVLLVLVVLDDPCVLVVLCVQPVDDSVVSVCCSNRSDPDDVSSVVVSVVVSVVVVVVVVVVVVVVVPDPPD